Protein AF-A0A0L8C2Q8-F1 (afdb_monomer)

Foldseek 3Di:
DDPVDDPVVCPPPPNPVPVCVVCVVDPPDDDDPPPDDPDDPVVVVVCVVQCWDWDQDPNDTDIDRDD

Radius of gyration: 16.98 Å; Cα contacts (8 Å, |Δi|>4): 44; chains: 1; bounding box: 35×34×33 Å

Sequence (67 aa):
MDLSRDPEKQFYSGVNPAMEAYVAGYRNYIFSPERKPVIRDMGREWREQRNIRKVITNATSIWEKAS

Mean predicted aligned error: 7.64 Å

Organism: Ensifer adhaerens (NCBI:txid106592)

Structure (mmCIF, N/CA/C/O backbone):
data_AF-A0A0L8C2Q8-F1
#
_entry.id   AF-A0A0L8C2Q8-F1
#
loop_
_atom_site.group_PDB
_atom_site.id
_atom_site.type_symbol
_atom_site.label_atom_id
_atom_site.label_alt_id
_atom_site.label_comp_id
_atom_site.label_asym_id
_atom_site.label_entity_id
_atom_site.label_seq_id
_atom_site.pdbx_PDB_ins_code
_atom_site.Cartn_x
_atom_site.Cartn_y
_atom_site.Cartn_z
_atom_site.occupancy
_atom_site.B_iso_or_equiv
_atom_site.auth_seq_id
_atom_site.auth_comp_id
_atom_site.auth_asym_id
_atom_site.auth_atom_id
_atom_site.pdbx_PDB_model_num
ATOM 1 N N . MET A 1 1 ? 17.625 6.215 -4.602 1.00 66.56 1 MET A N 1
ATOM 2 C CA . MET A 1 1 ? 16.622 6.245 -3.516 1.00 66.56 1 MET A CA 1
ATOM 3 C C . MET A 1 1 ? 16.853 7.498 -2.692 1.00 66.56 1 MET A C 1
ATOM 5 O O . MET A 1 1 ? 18.012 7.807 -2.444 1.00 66.56 1 MET A O 1
ATOM 9 N N . ASP A 1 2 ? 15.798 8.225 -2.327 1.00 73.69 2 ASP A N 1
ATOM 10 C CA . ASP A 1 2 ? 15.897 9.407 -1.461 1.00 73.69 2 ASP A CA 1
ATOM 11 C C . ASP A 1 2 ? 15.759 8.954 -0.003 1.00 73.69 2 ASP A C 1
ATOM 13 O O . ASP A 1 2 ? 14.692 8.521 0.416 1.00 73.69 2 ASP A O 1
ATOM 17 N N . LEU A 1 3 ? 16.838 9.004 0.776 1.00 77.75 3 LEU A N 1
ATOM 18 C CA . LEU A 1 3 ? 16.826 8.514 2.160 1.00 77.75 3 LEU A CA 1
ATOM 19 C C . LEU A 1 3 ? 16.052 9.430 3.124 1.00 77.75 3 LEU A C 1
ATOM 21 O O . LEU A 1 3 ? 15.809 9.036 4.260 1.00 77.75 3 LEU A O 1
ATOM 25 N N . SER A 1 4 ? 15.656 10.632 2.692 1.00 79.38 4 SER A N 1
ATOM 26 C CA . SER A 1 4 ? 14.908 11.588 3.519 1.00 79.38 4 SER A CA 1
ATOM 27 C C . SER A 1 4 ? 13.391 11.370 3.509 1.00 79.38 4 SER A C 1
ATOM 29 O O . SER A 1 4 ? 12.666 12.034 4.249 1.00 79.38 4 SER A O 1
ATOM 31 N N . ARG A 1 5 ? 12.894 10.450 2.672 1.00 70.94 5 ARG A N 1
ATOM 32 C CA . ARG A 1 5 ? 11.464 10.163 2.508 1.00 70.94 5 ARG A CA 1
ATOM 33 C C . ARG A 1 5 ? 11.134 8.749 2.947 1.00 70.94 5 ARG A C 1
ATOM 35 O O . ARG A 1 5 ? 11.893 7.819 2.681 1.00 70.94 5 ARG A O 1
ATOM 42 N N . ASP A 1 6 ? 9.940 8.570 3.500 1.00 78.56 6 ASP A N 1
ATOM 43 C CA . ASP A 1 6 ? 9.405 7.241 3.789 1.00 78.56 6 ASP A CA 1
ATOM 44 C C . ASP A 1 6 ? 9.423 6.366 2.519 1.00 78.56 6 ASP A C 1
ATOM 46 O O . ASP A 1 6 ? 8.858 6.770 1.495 1.00 78.56 6 ASP A O 1
ATOM 50 N N . PRO A 1 7 ? 10.042 5.170 2.549 1.00 75.25 7 PRO A N 1
ATOM 51 C CA . PRO A 1 7 ? 10.143 4.293 1.381 1.00 75.25 7 PRO A CA 1
ATOM 52 C C . PRO A 1 7 ? 8.785 3.963 0.749 1.00 75.25 7 PRO A C 1
ATOM 54 O O . PRO A 1 7 ? 8.657 3.955 -0.472 1.00 75.25 7 PRO A O 1
ATOM 57 N N . GLU A 1 8 ? 7.748 3.781 1.576 1.00 81.00 8 GLU A N 1
ATOM 58 C CA . GLU A 1 8 ? 6.362 3.581 1.126 1.00 81.00 8 GLU A CA 1
ATOM 59 C C . GLU A 1 8 ? 5.876 4.753 0.260 1.00 81.00 8 GLU A C 1
ATOM 61 O O . GLU A 1 8 ? 5.288 4.554 -0.800 1.00 81.00 8 GLU A O 1
ATOM 66 N N . LYS A 1 9 ? 6.172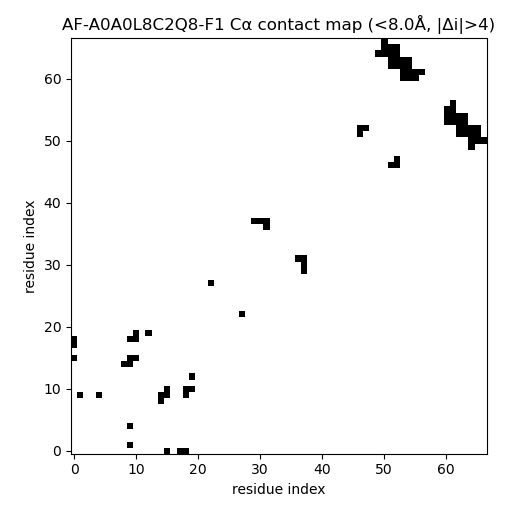 5.991 0.674 1.00 78.75 9 LYS A N 1
ATOM 67 C CA . LYS A 1 9 ? 5.746 7.210 -0.028 1.00 78.75 9 LYS A CA 1
ATOM 68 C C . LYS A 1 9 ? 6.518 7.443 -1.316 1.00 78.75 9 LYS A C 1
ATOM 70 O O . LYS A 1 9 ? 6.016 8.110 -2.215 1.00 78.75 9 LYS A O 1
ATOM 75 N N . GLN A 1 10 ? 7.718 6.887 -1.425 1.00 81.31 10 GLN A N 1
ATOM 76 C CA . GLN A 1 10 ? 8.477 6.912 -2.668 1.00 81.31 10 GLN A CA 1
ATOM 77 C C . GLN A 1 10 ? 7.923 5.916 -3.696 1.00 81.31 10 GLN A C 1
ATOM 79 O O . GLN A 1 10 ? 8.192 6.083 -4.881 1.00 81.31 10 GLN A O 1
ATOM 84 N N . PHE A 1 11 ? 7.180 4.890 -3.263 1.00 81.56 11 PHE A N 1
ATOM 85 C CA . PHE A 1 11 ? 6.702 3.795 -4.117 1.00 81.56 11 PHE A CA 1
ATOM 86 C C . PHE A 1 11 ? 5.356 4.091 -4.795 1.00 81.56 1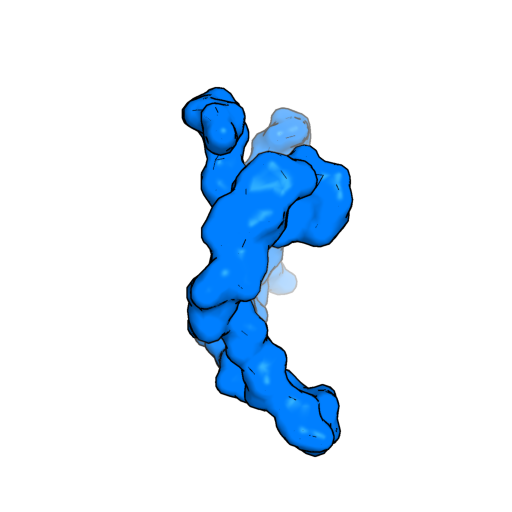1 PHE A C 1
ATOM 88 O O . PHE A 1 11 ? 4.804 3.245 -5.496 1.00 81.56 11 PHE A O 1
ATOM 95 N N . TYR A 1 12 ? 4.806 5.292 -4.602 1.00 80.12 12 TYR A N 1
ATOM 96 C CA . TYR A 1 12 ? 3.662 5.740 -5.387 1.00 80.12 12 TYR A CA 1
ATOM 97 C C . TYR A 1 12 ? 4.064 5.948 -6.849 1.00 80.12 12 TYR A C 1
ATOM 99 O O . TYR A 1 12 ? 5.116 6.516 -7.138 1.00 80.12 12 TYR A O 1
ATOM 107 N N . SER A 1 13 ? 3.185 5.523 -7.758 1.00 81.00 13 SER A N 1
ATOM 108 C CA . SER A 1 13 ? 3.413 5.639 -9.198 1.00 81.00 13 SER A CA 1
ATOM 109 C C . SER A 1 13 ? 3.688 7.089 -9.608 1.00 81.00 13 SER A C 1
ATOM 111 O O . SER A 1 13 ? 2.940 8.002 -9.249 1.00 81.00 13 SER A O 1
ATOM 113 N N . GLY A 1 14 ? 4.776 7.292 -10.347 1.00 83.06 14 GLY A N 1
ATOM 114 C CA . GLY A 1 14 ? 5.258 8.584 -10.818 1.00 83.06 14 GLY A CA 1
ATOM 115 C C . GLY A 1 14 ? 6.065 9.386 -9.792 1.00 83.06 14 GLY A C 1
ATOM 116 O O . GLY A 1 14 ? 6.544 10.465 -10.136 1.00 83.06 14 GLY A O 1
ATOM 117 N N . VAL A 1 15 ? 6.245 8.905 -8.553 1.00 85.00 15 VAL A N 1
ATOM 118 C CA . VAL A 1 15 ? 6.953 9.660 -7.498 1.00 85.00 15 VAL A CA 1
ATOM 119 C C . VAL A 1 15 ? 8.460 9.425 -7.522 1.00 85.00 15 VAL A C 1
ATOM 121 O O . VAL A 1 15 ? 9.227 10.364 -7.301 1.00 85.00 15 VAL A O 1
ATOM 124 N N . ASN A 1 16 ? 8.910 8.198 -7.788 1.00 87.75 16 ASN A N 1
ATOM 125 C CA . ASN A 1 16 ? 10.335 7.873 -7.845 1.00 87.75 16 ASN A CA 1
ATOM 126 C C . ASN A 1 16 ? 10.645 6.939 -9.027 1.00 87.75 16 ASN A C 1
ATOM 128 O O . ASN A 1 16 ? 10.776 5.728 -8.834 1.00 87.75 16 ASN A O 1
ATOM 132 N N . PRO A 1 17 ? 10.831 7.491 -10.243 1.00 88.12 17 PRO A N 1
ATOM 133 C CA . PRO A 1 17 ? 11.091 6.697 -11.446 1.00 88.12 17 PRO A CA 1
ATOM 134 C C . PRO A 1 17 ? 12.317 5.783 -11.329 1.00 88.12 17 PRO A C 1
ATOM 136 O O . PRO A 1 17 ? 12.326 4.675 -11.856 1.00 88.12 17 PRO A O 1
ATOM 139 N N . ALA A 1 18 ? 13.354 6.218 -10.605 1.00 88.06 18 ALA A N 1
ATOM 140 C CA . ALA A 1 18 ? 14.551 5.409 -10.389 1.00 88.06 18 ALA A CA 1
ATOM 141 C C . ALA A 1 18 ? 14.264 4.184 -9.508 1.00 88.06 18 ALA A C 1
ATOM 143 O O . ALA A 1 18 ? 14.792 3.101 -9.756 1.00 88.06 18 ALA A O 1
ATOM 144 N N . MET A 1 19 ? 13.422 4.341 -8.484 1.00 85.75 19 MET A N 1
ATOM 145 C CA . MET A 1 19 ? 13.004 3.220 -7.648 1.00 85.75 19 MET A CA 1
ATOM 146 C C . MET A 1 19 ? 12.037 2.296 -8.387 1.00 85.75 19 MET A C 1
ATOM 148 O O . MET A 1 19 ? 12.189 1.084 -8.284 1.00 85.75 19 MET A O 1
ATOM 152 N N . GLU A 1 20 ? 11.106 2.839 -9.173 1.00 87.69 20 GLU A N 1
ATOM 153 C CA . GLU A 1 20 ? 10.227 2.048 -10.043 1.00 87.69 20 GLU A CA 1
ATOM 154 C C . 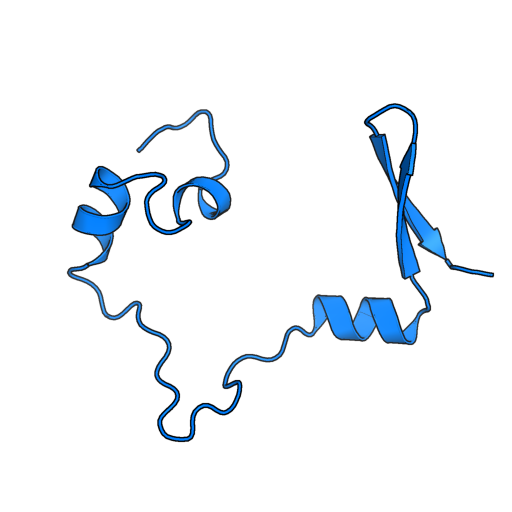GLU A 1 20 ? 11.031 1.190 -11.025 1.00 87.69 20 GLU A C 1
ATOM 156 O O . GLU A 1 20 ? 10.813 -0.018 -11.105 1.00 87.69 20 GLU A O 1
ATOM 161 N N . ALA A 1 21 ? 12.017 1.778 -11.708 1.00 88.88 21 ALA A N 1
ATOM 162 C CA . ALA A 1 21 ? 12.898 1.050 -12.616 1.00 88.88 21 ALA A CA 1
ATOM 163 C C . ALA A 1 21 ? 13.698 -0.045 -11.891 1.00 88.88 21 ALA A C 1
ATOM 165 O O . ALA A 1 21 ? 13.821 -1.158 -12.400 1.00 88.88 21 ALA A O 1
ATOM 166 N N . TYR A 1 22 ? 14.202 0.248 -10.687 1.00 89.06 22 TYR A N 1
ATOM 167 C CA . TYR A 1 22 ? 14.917 -0.732 -9.870 1.00 89.06 22 TYR A CA 1
ATOM 168 C C . TYR A 1 22 ? 14.027 -1.919 -9.482 1.00 89.06 22 TYR A C 1
ATOM 170 O O . TYR A 1 22 ? 14.454 -3.069 -9.576 1.00 89.06 22 TYR A O 1
ATOM 178 N N . VAL A 1 23 ? 12.785 -1.664 -9.058 1.00 87.25 23 VAL A N 1
ATOM 179 C CA . VAL A 1 23 ? 11.903 -2.735 -8.585 1.00 87.25 23 VAL A CA 1
ATOM 180 C C . VAL A 1 23 ? 11.202 -3.499 -9.711 1.00 87.25 23 VAL A C 1
ATOM 182 O O . VAL A 1 23 ? 10.765 -4.624 -9.482 1.00 87.25 23 VAL A O 1
ATOM 185 N N . ALA A 1 24 ? 11.111 -2.939 -10.920 1.00 86.88 24 ALA A N 1
ATOM 186 C CA . ALA A 1 24 ? 10.423 -3.550 -12.062 1.00 86.88 24 ALA A CA 1
ATOM 187 C C . ALA A 1 24 ? 10.992 -4.921 -12.471 1.00 86.88 24 ALA A C 1
ATOM 189 O O . ALA A 1 24 ? 10.285 -5.729 -13.067 1.00 86.88 24 ALA A O 1
ATOM 190 N N . GLY A 1 25 ? 12.254 -5.207 -12.134 1.00 90.50 25 GLY A N 1
ATOM 191 C CA . GLY A 1 25 ? 12.876 -6.514 -12.372 1.00 90.50 25 GLY A CA 1
ATOM 192 C C . GLY A 1 25 ? 12.407 -7.632 -11.431 1.00 90.50 25 GLY A C 1
ATOM 193 O O . GLY A 1 25 ? 12.706 -8.800 -11.676 1.00 90.50 25 GLY A O 1
ATOM 194 N N . TYR A 1 26 ? 11.683 -7.309 -10.356 1.00 89.69 26 TYR A N 1
ATOM 195 C CA . TYR A 1 26 ? 11.221 -8.281 -9.367 1.00 89.69 26 TYR A CA 1
ATOM 196 C C . TYR A 1 26 ? 9.746 -8.637 -9.569 1.00 89.69 26 TYR A C 1
ATOM 198 O O . TYR A 1 26 ? 8.954 -7.868 -10.106 1.00 89.69 26 TYR A O 1
ATOM 206 N N . ARG A 1 27 ? 9.338 -9.807 -9.063 1.00 86.69 27 ARG A N 1
ATOM 207 C CA . ARG A 1 27 ? 7.924 -10.210 -9.001 1.00 86.69 27 ARG A CA 1
ATOM 208 C C . ARG A 1 27 ? 7.210 -9.464 -7.871 1.00 86.69 27 ARG A C 1
ATOM 210 O O . ARG A 1 27 ? 6.969 -10.024 -6.808 1.00 86.69 27 ARG A O 1
ATOM 217 N N . ASN A 1 28 ? 6.905 -8.193 -8.098 1.00 82.00 28 ASN A N 1
ATOM 218 C CA . ASN A 1 28 ? 6.297 -7.280 -7.123 1.00 82.00 28 ASN A CA 1
ATOM 219 C C . ASN A 1 28 ? 4.858 -6.866 -7.487 1.00 82.00 28 ASN A C 1
ATOM 221 O O . ASN A 1 28 ? 4.295 -5.962 -6.875 1.00 82.00 28 ASN A O 1
ATOM 225 N N . TYR A 1 29 ? 4.262 -7.527 -8.480 1.00 82.00 29 TYR A N 1
ATOM 226 C CA . TYR A 1 29 ? 2.896 -7.273 -8.913 1.00 82.00 29 TYR A CA 1
ATOM 227 C C . TYR A 1 29 ? 1.893 -8.110 -8.116 1.00 82.00 29 TYR A C 1
ATOM 229 O O . TYR A 1 29 ? 2.018 -9.333 -8.017 1.00 82.00 29 TYR A O 1
ATOM 237 N N . ILE A 1 30 ? 0.859 -7.454 -7.594 1.00 83.88 30 ILE A N 1
ATOM 238 C CA . ILE A 1 30 ? -0.272 -8.126 -6.955 1.00 83.88 30 ILE A CA 1
ATOM 239 C C . ILE A 1 30 ? -1.248 -8.553 -8.052 1.00 83.88 30 ILE A C 1
ATOM 241 O O . ILE A 1 30 ? -1.955 -7.730 -8.633 1.00 83.88 30 ILE A O 1
ATOM 245 N N . PHE A 1 31 ? -1.285 -9.853 -8.336 1.00 85.00 31 PHE A N 1
ATOM 246 C CA . PHE A 1 31 ? -2.166 -10.418 -9.352 1.00 85.00 31 PHE A CA 1
ATOM 247 C C . PHE A 1 31 ? -3.584 -10.632 -8.807 1.00 85.00 31 PHE A C 1
ATOM 249 O O . PHE A 1 31 ? -3.781 -11.355 -7.832 1.00 85.00 31 PHE A O 1
ATOM 256 N N . SER A 1 32 ? -4.577 -10.028 -9.463 1.00 88.62 32 SER A N 1
ATOM 257 C CA . SER A 1 32 ? -6.001 -10.232 -9.183 1.00 88.62 32 SER A CA 1
ATOM 258 C C . SER A 1 32 ? -6.758 -10.528 -10.488 1.00 88.62 32 SER A C 1
ATOM 260 O O . SER A 1 32 ? -7.170 -9.599 -11.189 1.00 88.62 32 SER A O 1
ATOM 262 N N . PRO A 1 33 ? -6.937 -11.812 -10.852 1.00 86.31 33 PRO A N 1
ATOM 263 C CA . PRO A 1 33 ? -7.508 -12.196 -12.146 1.00 86.31 33 PRO A CA 1
ATOM 264 C C . PRO A 1 33 ? -8.975 -11.772 -12.296 1.00 86.31 33 PRO A C 1
ATOM 266 O O . PRO A 1 33 ? -9.409 -11.387 -13.376 1.00 86.31 33 PRO A O 1
ATOM 269 N N . GLU A 1 34 ? -9.732 -11.786 -11.201 1.00 93.31 34 GLU A N 1
ATOM 270 C CA . GLU A 1 34 ? -11.160 -11.443 -11.181 1.00 93.31 34 GLU A CA 1
ATOM 271 C C . GLU A 1 34 ? -11.415 -9.984 -10.781 1.00 93.31 34 GLU A C 1
ATOM 273 O O . GLU A 1 34 ? -12.548 -9.613 -10.478 1.00 93.31 34 GLU A O 1
ATOM 278 N N . ARG A 1 35 ? -10.361 -9.154 -10.710 1.00 83.38 35 ARG A N 1
ATOM 279 C CA . ARG A 1 35 ? -10.410 -7.788 -10.153 1.00 83.38 35 ARG A CA 1
ATOM 280 C C . ARG A 1 35 ? -10.966 -7.730 -8.723 1.00 83.38 35 ARG A C 1
ATOM 282 O O . ARG A 1 35 ? -11.431 -6.686 -8.271 1.00 83.38 35 ARG A O 1
ATOM 289 N N . LYS A 1 36 ? -10.911 -8.846 -7.996 1.00 88.62 36 LYS A N 1
ATOM 290 C CA . LYS A 1 36 ? -11.283 -8.930 -6.582 1.00 88.62 36 LYS A CA 1
ATOM 291 C C . LYS A 1 36 ? -10.092 -8.543 -5.704 1.00 88.62 36 LYS A C 1
ATOM 293 O O . LYS A 1 36 ? -8.970 -8.951 -6.005 1.00 88.62 36 LYS A O 1
ATOM 298 N N . PRO A 1 37 ? -10.282 -7.789 -4.613 1.00 83.31 37 PRO A N 1
ATOM 299 C CA . PRO A 1 37 ? -9.204 -7.548 -3.662 1.00 83.31 37 PRO A CA 1
ATOM 300 C C . PRO A 1 37 ? -8.608 -8.876 -3.172 1.00 83.31 37 PRO A C 1
ATOM 302 O O . PRO A 1 37 ? -9.331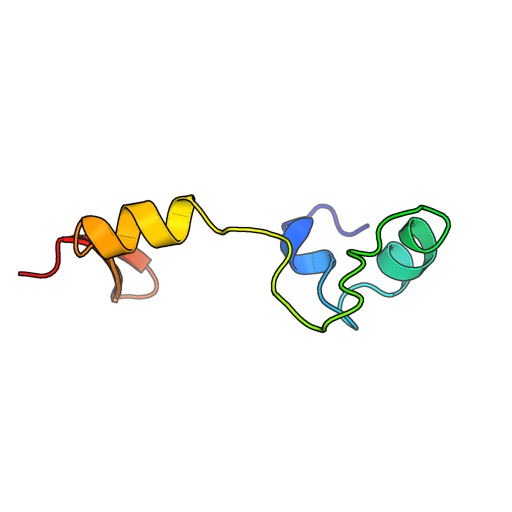 -9.724 -2.656 1.00 83.31 37 PRO A O 1
ATOM 305 N N . VAL A 1 38 ? -7.299 -9.065 -3.356 1.00 89.56 38 VAL A N 1
ATOM 306 C CA . VAL A 1 38 ? -6.566 -10.2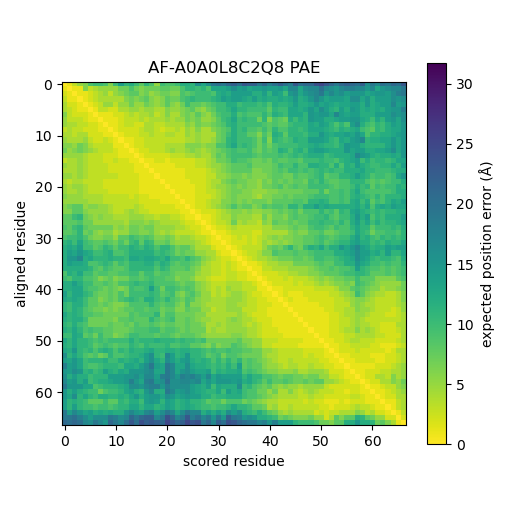65 -2.893 1.00 89.56 38 VAL A CA 1
ATOM 307 C C . VAL A 1 38 ? -5.779 -10.011 -1.604 1.00 89.56 38 VAL A C 1
ATOM 309 O O . VAL A 1 38 ? -5.189 -10.927 -1.042 1.00 89.56 38 VAL A O 1
ATOM 312 N N . ILE A 1 39 ? -5.781 -8.765 -1.122 1.00 88.50 39 ILE A N 1
ATOM 313 C CA . ILE A 1 39 ? -5.160 -8.343 0.135 1.00 88.50 39 ILE A CA 1
ATOM 314 C C . ILE A 1 39 ? -6.248 -7.753 1.026 1.00 88.50 39 ILE A C 1
ATOM 316 O O . ILE A 1 39 ? -7.056 -6.940 0.574 1.00 88.50 39 ILE A O 1
ATOM 320 N N . ARG A 1 40 ? -6.244 -8.157 2.297 1.00 88.25 40 ARG A N 1
ATOM 321 C CA . ARG A 1 40 ? -7.163 -7.680 3.330 1.00 88.25 40 ARG A CA 1
ATOM 322 C C . ARG A 1 40 ? -6.436 -6.722 4.276 1.00 88.25 40 ARG A C 1
ATOM 324 O O . ARG A 1 40 ? -5.414 -7.087 4.853 1.00 88.25 40 ARG A O 1
ATOM 331 N N . ASP A 1 41 ? -6.965 -5.512 4.451 1.00 89.12 41 ASP A N 1
ATOM 332 C CA . ASP A 1 41 ? -6.407 -4.495 5.358 1.00 89.12 41 ASP A CA 1
ATOM 333 C C . ASP A 1 41 ? -6.914 -4.724 6.794 1.00 89.12 41 ASP A C 1
ATOM 335 O O . ASP A 1 41 ? -7.856 -4.085 7.264 1.00 89.12 41 ASP A O 1
ATOM 339 N N . MET A 1 42 ? -6.287 -5.671 7.501 1.00 93.25 42 MET A N 1
ATOM 340 C CA . MET A 1 42 ? -6.680 -6.044 8.870 1.00 93.25 42 MET A CA 1
ATOM 341 C C . MET A 1 42 ? -6.573 -4.879 9.866 1.00 93.25 42 MET A C 1
ATOM 343 O O . MET A 1 42 ? -7.330 -4.820 10.834 1.00 93.25 42 MET A O 1
ATOM 347 N N . GLY A 1 43 ? -5.641 -3.947 9.640 1.00 89.81 43 GLY A N 1
ATOM 348 C CA . GLY A 1 43 ? -5.453 -2.782 10.504 1.00 89.81 43 GLY A CA 1
ATOM 349 C C . GLY A 1 43 ? -6.617 -1.801 10.394 1.00 89.81 43 GLY A C 1
ATOM 350 O O . GLY A 1 43 ? -7.133 -1.322 11.409 1.00 89.81 43 GLY A O 1
ATOM 351 N N . ARG A 1 44 ? -7.081 -1.535 9.169 1.00 88.38 44 ARG A N 1
ATOM 352 C CA . ARG A 1 44 ? -8.271 -0.711 8.929 1.00 88.38 44 ARG A CA 1
ATOM 353 C C . ARG A 1 44 ? -9.531 -1.352 9.484 1.00 88.38 44 ARG A C 1
ATOM 355 O O . ARG A 1 44 ? -10.293 -0.663 10.151 1.00 88.38 44 ARG A O 1
ATOM 362 N N . GLU A 1 45 ? -9.711 -2.652 9.293 1.00 92.31 45 GLU A N 1
ATOM 363 C CA . GLU A 1 45 ? -10.870 -3.361 9.839 1.00 92.31 45 GLU A CA 1
ATOM 364 C C . GLU A 1 45 ? -10.900 -3.335 11.368 1.00 92.31 45 GLU A C 1
ATOM 366 O O . GLU A 1 45 ? -11.928 -3.016 11.962 1.00 92.31 45 GLU A O 1
ATOM 371 N N . TRP A 1 46 ? -9.769 -3.614 12.026 1.00 94.00 46 TRP A N 1
ATOM 372 C CA . TRP A 1 46 ? -9.658 -3.536 13.486 1.00 94.00 46 TRP A CA 1
ATOM 373 C C . TRP A 1 46 ? -10.052 -2.151 14.012 1.00 94.00 46 TRP A C 1
ATOM 375 O O . TRP A 1 46 ? -10.694 -2.040 15.064 1.00 94.00 46 TRP A O 1
ATOM 385 N N . ARG A 1 47 ? -9.668 -1.109 13.263 1.00 93.62 47 ARG A N 1
ATOM 386 C CA . ARG A 1 47 ? -9.933 0.298 13.556 1.00 93.62 47 ARG A CA 1
ATOM 387 C C . ARG A 1 47 ? -11.414 0.644 13.378 1.00 93.62 47 ARG A C 1
ATOM 389 O O . ARG A 1 47 ? -12.001 1.240 14.279 1.00 93.62 47 ARG A O 1
ATOM 396 N N . GLU A 1 48 ? -12.017 0.236 12.266 1.00 91.12 48 GLU A N 1
ATOM 397 C CA . GLU A 1 48 ? -13.446 0.421 11.972 1.00 91.12 48 GLU A CA 1
ATOM 398 C C . GLU A 1 48 ? -14.329 -0.300 12.997 1.00 91.12 48 GLU A C 1
ATOM 400 O O . GLU A 1 48 ? -15.233 0.310 13.562 1.00 91.12 48 GLU A O 1
ATOM 405 N N . GLN A 1 49 ? -13.995 -1.545 13.353 1.00 94.50 49 GLN A N 1
ATOM 406 C CA . GLN A 1 49 ? -14.694 -2.321 14.390 1.00 94.50 49 GLN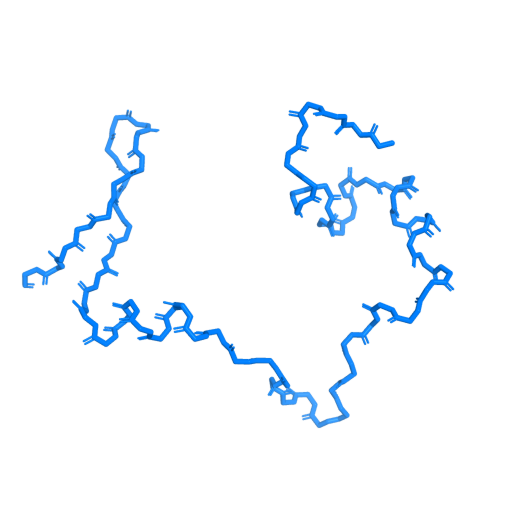 A CA 1
ATOM 407 C C . GLN A 1 49 ? -14.701 -1.645 15.767 1.00 94.50 49 GLN A C 1
ATOM 409 O O . GLN A 1 49 ? -15.554 -1.937 16.601 1.00 94.50 49 GLN A O 1
ATOM 414 N N . ARG A 1 50 ? -13.725 -0.773 16.037 1.00 94.44 50 ARG A N 1
ATOM 415 C CA . ARG A 1 50 ? -13.580 -0.053 17.312 1.00 94.44 50 ARG A CA 1
ATOM 416 C C . ARG A 1 50 ? -14.036 1.395 17.230 1.00 94.44 50 ARG A C 1
ATOM 418 O O . ARG A 1 50 ? -13.852 2.124 18.205 1.00 94.44 50 ARG A O 1
ATOM 425 N N . ASN A 1 51 ? -14.609 1.791 16.094 1.00 93.75 51 ASN A N 1
ATOM 426 C CA . ASN A 1 51 ? -15.015 3.156 15.796 1.00 93.75 51 ASN A CA 1
ATOM 427 C C . ASN A 1 51 ? -13.865 4.161 15.992 1.00 93.75 51 ASN A C 1
ATOM 429 O O . ASN A 1 51 ? -14.061 5.244 16.524 1.00 93.75 51 ASN A O 1
ATOM 433 N N . ILE A 1 52 ? -12.629 3.797 15.636 1.00 94.06 52 ILE A N 1
ATOM 434 C CA . ILE A 1 52 ? -11.467 4.681 15.800 1.00 94.06 52 ILE A CA 1
ATOM 435 C C . ILE A 1 52 ? -11.270 5.508 14.523 1.00 94.06 52 ILE A C 1
ATOM 437 O O . ILE A 1 52 ? -11.088 4.978 13.421 1.00 94.06 52 ILE A O 1
ATOM 441 N N . ARG A 1 53 ? -11.246 6.832 14.657 1.00 91.25 53 ARG A N 1
ATOM 442 C CA . ARG A 1 53 ? -11.066 7.757 13.533 1.00 91.25 53 ARG A CA 1
ATOM 443 C C . ARG A 1 53 ? -9.779 8.557 13.660 1.00 91.25 53 ARG A C 1
ATOM 445 O O . ARG A 1 53 ? -9.299 8.829 14.758 1.00 91.25 53 ARG A O 1
ATOM 452 N N . LYS A 1 54 ? -9.226 8.925 12.505 1.00 91.19 54 LYS A N 1
ATOM 453 C CA . LYS A 1 54 ? -8.139 9.897 12.417 1.00 91.19 54 LYS A CA 1
ATOM 454 C C . LYS A 1 54 ? -8.755 11.285 12.482 1.00 91.19 54 LYS A C 1
ATOM 456 O O . LYS A 1 54 ? -9.628 11.584 11.668 1.00 91.19 54 LYS A O 1
ATOM 461 N N . VAL A 1 55 ? -8.282 12.123 13.388 1.00 92.06 55 VAL A N 1
ATOM 462 C CA . VAL A 1 55 ? -8.605 13.550 13.416 1.00 92.06 55 VAL A CA 1
ATOM 463 C C . VAL A 1 55 ? -7.318 14.323 13.189 1.00 92.06 55 VAL A C 1
ATOM 465 O O . VAL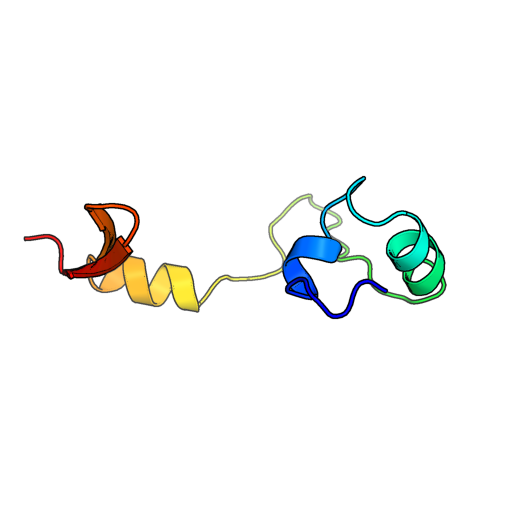 A 1 55 ? -6.264 13.975 13.720 1.00 92.06 55 VAL A O 1
ATOM 468 N N . ILE A 1 56 ? -7.391 15.339 12.336 1.00 91.38 56 ILE A N 1
ATOM 469 C CA . ILE A 1 56 ? -6.273 16.241 12.082 1.00 91.38 56 ILE A CA 1
ATOM 470 C C . ILE A 1 56 ? -6.635 17.581 12.712 1.00 91.38 56 ILE A C 1
ATOM 472 O O . ILE A 1 56 ? -7.541 18.259 12.236 1.00 91.38 56 ILE A O 1
ATOM 476 N N . THR A 1 57 ? -5.916 17.952 13.768 1.00 89.06 57 THR A N 1
ATOM 477 C CA . THR A 1 57 ? -6.105 19.206 14.508 1.00 89.06 57 THR A CA 1
ATOM 478 C C . THR A 1 57 ? -4.754 19.894 14.627 1.00 89.06 57 THR A C 1
ATOM 480 O O . THR A 1 57 ? -3.785 19.261 15.033 1.00 89.06 57 THR A O 1
ATOM 483 N N . ASN A 1 58 ? -4.660 21.178 14.267 1.00 89.00 58 ASN A N 1
ATOM 484 C CA . ASN A 1 58 ? -3.407 21.951 14.324 1.00 89.00 58 ASN A CA 1
ATOM 485 C C . ASN A 1 58 ? -2.224 21.242 13.631 1.00 89.00 58 ASN A C 1
ATOM 487 O O . ASN A 1 58 ? -1.162 21.069 14.224 1.00 89.00 58 ASN A O 1
ATOM 491 N N . ALA A 1 59 ? -2.442 20.747 12.405 1.00 87.31 59 ALA A N 1
ATOM 492 C CA . ALA A 1 59 ? -1.482 19.9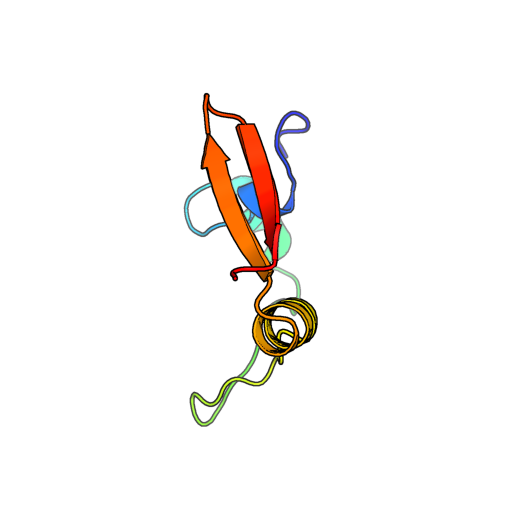41 11.633 1.00 87.31 59 ALA A CA 1
ATOM 493 C C . ALA A 1 59 ? -0.993 18.646 12.324 1.00 87.31 59 ALA A C 1
ATOM 495 O O . ALA A 1 59 ? -0.133 17.944 11.796 1.00 87.31 59 ALA A O 1
ATOM 496 N N . THR A 1 60 ? -1.574 18.288 13.469 1.00 82.62 60 THR A N 1
ATOM 497 C CA . THR A 1 60 ? -1.255 17.080 14.223 1.00 82.62 60 THR A CA 1
ATOM 498 C C . THR A 1 60 ? -2.309 16.022 13.948 1.00 82.62 60 THR A C 1
ATOM 500 O O . THR A 1 60 ? -3.511 16.274 14.015 1.00 82.62 60 THR A O 1
ATOM 503 N N . SER A 1 61 ? -1.851 14.816 13.630 1.00 85.56 61 SER A N 1
ATOM 504 C CA . SER A 1 61 ? -2.706 13.652 13.44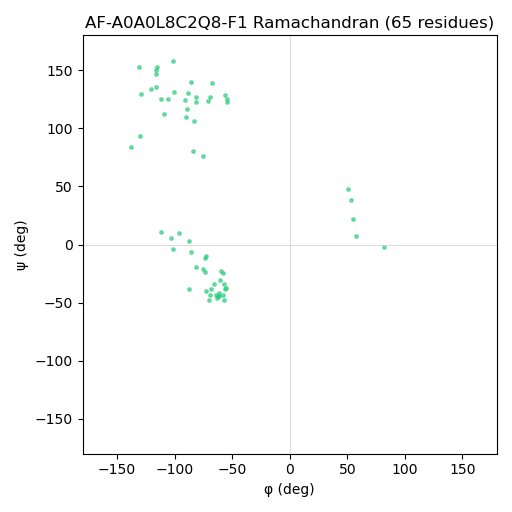2 1.00 85.56 61 SER A CA 1
ATOM 505 C C . SER A 1 61 ? -2.896 12.923 14.768 1.00 85.56 61 SER A C 1
ATOM 507 O O . SER A 1 61 ? -1.942 12.337 15.277 1.00 85.56 61 SER A O 1
ATOM 509 N N . ILE A 1 62 ? -4.126 12.868 15.266 1.00 89.19 62 ILE A N 1
ATOM 510 C CA . ILE A 1 62 ? -4.512 12.085 16.443 1.00 89.19 62 ILE A CA 1
ATOM 511 C C . ILE A 1 62 ? -5.491 10.973 16.057 1.00 89.19 62 ILE A C 1
ATOM 513 O O . ILE A 1 62 ? -6.225 11.076 15.072 1.00 89.19 62 ILE A O 1
ATOM 517 N N . TRP A 1 63 ? -5.485 9.894 16.835 1.00 90.19 63 TRP A N 1
ATOM 518 C CA . TRP A 1 63 ? -6.450 8.806 16.717 1.00 90.19 63 TRP A CA 1
ATOM 519 C C . TRP A 1 63 ? -7.342 8.813 17.948 1.00 90.19 63 TRP A C 1
ATOM 521 O O . TRP A 1 63 ? -6.845 8.743 19.070 1.00 90.19 63 TRP A O 1
ATOM 531 N N . GLU A 1 64 ? -8.649 8.876 17.739 1.00 92.38 64 GLU A N 1
ATOM 532 C CA . GLU A 1 64 ? -9.630 8.898 18.821 1.00 92.38 64 GLU A CA 1
ATOM 533 C C . GLU A 1 64 ? -10.739 7.877 18.569 1.00 92.38 64 GLU A C 1
ATOM 535 O O . GLU A 1 64 ? -11.040 7.536 17.421 1.00 92.38 64 GLU A O 1
ATOM 540 N N . LYS A 1 65 ? -11.358 7.390 19.648 1.00 89.06 65 LYS A N 1
ATOM 541 C CA . LYS A 1 65 ? -12.631 6.670 19.564 1.00 89.06 65 LYS A CA 1
ATOM 542 C C . LYS A 1 65 ? -13.714 7.684 19.209 1.00 89.06 65 LYS A C 1
ATOM 544 O O . LYS A 1 65 ? -13.883 8.663 19.927 1.00 89.06 65 LYS A O 1
ATOM 549 N N . ALA A 1 66 ? -14.430 7.455 18.119 1.00 79.19 66 ALA A N 1
ATOM 550 C CA . ALA A 1 66 ? -15.634 8.201 17.815 1.00 79.19 66 ALA A CA 1
ATOM 551 C C . ALA A 1 66 ? -16.724 7.809 18.826 1.00 79.19 66 ALA A C 1
ATOM 553 O O . ALA A 1 66 ? -16.962 6.617 19.060 1.00 79.19 66 ALA A O 1
ATOM 554 N N . SER A 1 67 ? -17.300 8.830 19.464 1.00 70.81 67 SER A N 1
ATOM 555 C CA . SER A 1 67 ? -18.437 8.721 20.384 1.00 70.81 67 SER A CA 1
ATOM 556 C C . SER A 1 67 ? -19.713 8.281 19.680 1.00 70.81 67 SER A C 1
ATOM 558 O O . SER A 1 67 ? -19.851 8.584 18.471 1.00 70.81 67 SER A O 1
#

Secondary structure (DSSP, 8-state):
--TTS-HHHHTSTTT-HHHHHHHTTS------TTS---S--HHHHHHHHTTEEEEEETTEEEEEE--

Solvent-accessible surface area (backbone atoms only — not comparable to full-atom values): 4554 Å² total; per-residue (Å²): 131,69,88,92,50,62,69,74,70,43,68,42,89,90,65,31,66,69,54,51,62,64,51,65,83,50,99,76,77,87,83,46,94,83,75,50,86,85,72,81,64,62,68,57,49,58,31,57,78,59,40,47,43,83,46,78,55,93,94,38,82,46,78,42,71,62,130

pLDDT: mean 86.14, std 6.09, range [66.56, 94.5]